Protein AF-T1AC75-F1 (afdb_monomer_lite)

Radius of gyration: 13.93 Å; chains: 1; bounding box: 39×29×38 Å

Foldseek 3Di:
DQLVVQADDDPQGLAGFLDPDAVVPVPVDDPPPPRRNWGALLSSLVSLVVCVVVVVLVSNVRNLVSVVVLADPVQFAARTAHSVNDHPHRDGDVVSSVSSVVSVVVSVVVVD

Secondary structure (DSSP, 8-state):
-HHHHHB--SSSTT-B-S-SS-TTHHHH-TT---TT-SB-HHHHHHHHHHHHHTT-HHHHHHHHHHHHHT--TTS--EEEE-TTS-EEEEEE-HHHHHHHHHHHHHHHTTT-

Sequence (112 aa):
MVIKIHQAKGQFPGAIIASLSIPWGNSKGDKDIGGYHLIWPRDMAEAAESLLIAGDNEGAVSAFKFLMATQESDGHWFQNLWLDGRSYWSGIQMDETAFPIILAYRLLSKNL

Structure (mmCIF, N/CA/C/O backbone):
data_AF-T1AC75-F1
#
_entry.id   AF-T1AC75-F1
#
loop_
_atom_site.group_PDB
_atom_site.id
_atom_site.type_symbol
_atom_site.label_atom_id
_atom_site.label_alt_id
_atom_site.label_comp_id
_atom_site.label_asym_id
_atom_site.label_entity_id
_atom_site.label_seq_id
_atom_site.pdbx_PDB_ins_code
_atom_site.Cartn_x
_atom_site.Cartn_y
_atom_site.Cartn_z
_atom_site.occupancy
_atom_site.B_iso_or_equiv
_atom_site.auth_seq_id
_atom_site.auth_comp_id
_atom_site.auth_asym_id
_atom_site.auth_atom_id
_atom_site.pdbx_PDB_model_num
ATOM 1 N N . MET A 1 1 ? 11.848 4.390 11.729 1.00 86.00 1 MET A N 1
ATOM 2 C CA . MET A 1 1 ? 12.372 5.488 10.877 1.00 86.00 1 MET A CA 1
ATOM 3 C C . MET A 1 1 ? 12.290 5.170 9.383 1.00 86.00 1 MET A C 1
ATOM 5 O O . MET A 1 1 ? 11.662 5.946 8.684 1.00 86.00 1 MET A O 1
ATOM 9 N N . VAL A 1 2 ? 12.845 4.054 8.882 1.00 95.88 2 VAL A N 1
ATOM 10 C CA . VAL A 1 2 ? 12.867 3.746 7.429 1.00 95.88 2 VAL A CA 1
ATOM 11 C C . VAL A 1 2 ? 11.471 3.618 6.805 1.00 95.88 2 VAL A C 1
ATOM 13 O O . VAL A 1 2 ? 11.211 4.257 5.791 1.00 95.88 2 VAL A O 1
ATOM 16 N N . ILE A 1 3 ? 10.552 2.874 7.431 1.00 97.00 3 ILE A N 1
ATOM 17 C CA . ILE A 1 3 ? 9.179 2.723 6.916 1.00 97.00 3 ILE A CA 1
ATOM 18 C C . ILE A 1 3 ? 8.481 4.079 6.765 1.00 97.00 3 ILE A C 1
ATOM 20 O O . ILE A 1 3 ? 7.947 4.393 5.709 1.00 97.00 3 ILE A O 1
ATOM 24 N N . LYS A 1 4 ? 8.565 4.939 7.787 1.00 96.56 4 LYS A N 1
ATOM 25 C CA . LYS A 1 4 ? 7.936 6.267 7.759 1.00 96.56 4 LYS A CA 1
ATOM 26 C C . LYS A 1 4 ? 8.458 7.156 6.625 1.00 96.56 4 LYS A C 1
ATOM 28 O O . LYS A 1 4 ? 7.715 7.990 6.127 1.00 96.56 4 LYS A O 1
ATOM 33 N N . ILE A 1 5 ? 9.713 6.980 6.207 1.00 96.88 5 ILE A N 1
ATOM 34 C CA . ILE A 1 5 ? 10.305 7.734 5.090 1.00 96.88 5 ILE A CA 1
ATOM 35 C C . ILE A 1 5 ? 9.706 7.313 3.737 1.00 96.88 5 ILE A C 1
ATOM 37 O O . ILE A 1 5 ? 9.641 8.139 2.834 1.00 96.88 5 ILE A O 1
ATOM 41 N N . HIS A 1 6 ? 9.230 6.071 3.604 1.00 97.44 6 HIS A N 1
ATOM 42 C CA . HIS A 1 6 ? 8.559 5.597 2.387 1.00 97.44 6 HIS A CA 1
ATOM 43 C C . HIS A 1 6 ? 7.122 6.124 2.257 1.00 97.44 6 HIS A C 1
ATOM 45 O O . HIS A 1 6 ? 6.537 6.032 1.180 1.00 97.44 6 HIS A O 1
ATOM 51 N N . GLN A 1 7 ? 6.550 6.681 3.333 1.00 97.19 7 GLN A N 1
ATOM 52 C CA . GLN A 1 7 ? 5.213 7.262 3.310 1.00 97.19 7 GLN A CA 1
ATOM 53 C C . GLN A 1 7 ? 5.234 8.656 2.669 1.00 97.19 7 GLN A C 1
ATOM 55 O O . GLN A 1 7 ? 5.931 9.567 3.128 1.00 97.19 7 GLN A O 1
ATOM 60 N N . ALA A 1 8 ? 4.438 8.827 1.617 1.00 93.56 8 ALA A N 1
ATOM 61 C CA . ALA A 1 8 ? 4.307 10.071 0.885 1.00 93.56 8 ALA A CA 1
ATOM 62 C C . ALA A 1 8 ? 3.745 11.197 1.766 1.00 93.56 8 ALA A C 1
ATOM 64 O O . ALA A 1 8 ? 2.930 10.999 2.672 1.00 93.56 8 ALA A O 1
ATOM 65 N N . LYS A 1 9 ? 4.192 12.416 1.458 1.00 87.06 9 LYS A N 1
ATOM 66 C CA . LYS A 1 9 ? 3.727 13.667 2.062 1.00 87.06 9 LYS A CA 1
ATOM 67 C C . LYS A 1 9 ? 2.983 14.485 1.006 1.00 87.06 9 LYS A C 1
ATOM 69 O O . LYS A 1 9 ? 3.233 14.335 -0.187 1.00 87.06 9 LYS A O 1
ATOM 74 N N . GLY A 1 10 ? 2.125 15.404 1.437 1.00 87.94 10 GLY A N 1
ATOM 75 C CA . GLY A 1 10 ? 1.448 16.333 0.530 1.00 87.94 10 GLY A CA 1
ATOM 76 C C . GLY A 1 10 ? 0.219 15.718 -0.136 1.00 87.94 10 GLY A C 1
ATOM 77 O O . GLY A 1 10 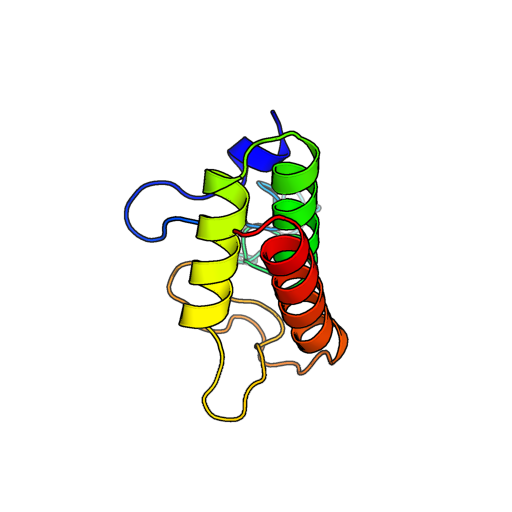? -0.710 15.334 0.564 1.00 87.94 10 GLY A O 1
ATOM 78 N N . GLN A 1 11 ? 0.200 15.673 -1.473 1.00 86.62 11 GLN A N 1
ATOM 79 C CA . GLN A 1 11 ? -1.006 15.418 -2.278 1.00 86.62 11 GLN A CA 1
ATOM 80 C C . GLN A 1 11 ? -1.617 14.020 -2.091 1.00 86.62 11 GLN A C 1
ATOM 82 O O . GLN A 1 11 ? -2.828 13.871 -2.213 1.00 86.62 11 GLN A O 1
ATOM 87 N N . PHE A 1 12 ? -0.799 13.018 -1.763 1.00 92.38 12 PHE A N 1
ATOM 88 C CA . PHE A 1 12 ? -1.230 11.627 -1.594 1.00 92.38 12 PHE A CA 1
ATOM 89 C C . PHE A 1 12 ? -0.882 11.136 -0.183 1.00 92.38 12 PHE A C 1
ATOM 91 O O . PHE A 1 12 ? 0.025 10.317 -0.018 1.00 92.38 12 PHE A O 1
ATOM 98 N N . PRO A 1 13 ? -1.522 11.687 0.866 1.00 93.12 13 PRO A N 1
ATOM 99 C CA . PRO A 1 13 ? -1.198 11.322 2.234 1.00 93.12 13 PRO A CA 1
ATOM 100 C C . PRO A 1 13 ? -1.486 9.837 2.454 1.00 93.12 13 PRO A C 1
ATOM 102 O O . PRO A 1 13 ? -2.506 9.315 2.012 1.00 93.12 13 PRO A O 1
ATOM 105 N N . GLY A 1 14 ? -0.572 9.159 3.142 1.00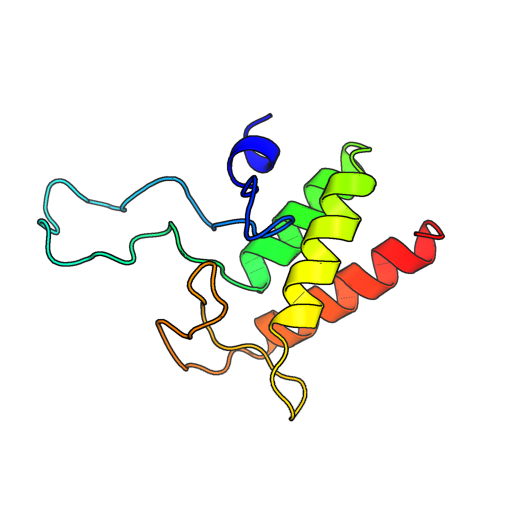 95.88 14 GLY A N 1
ATOM 106 C CA . GLY A 1 14 ? -0.757 7.761 3.510 1.00 95.88 14 GLY A CA 1
ATOM 107 C C . GLY A 1 14 ? -0.139 6.764 2.540 1.00 95.88 14 GLY A C 1
ATOM 108 O O . GLY A 1 14 ? 0.284 5.720 3.020 1.00 95.88 14 GLY A O 1
ATOM 109 N N . ALA A 1 15 ? -0.005 7.088 1.248 1.00 97.81 15 ALA A N 1
ATOM 110 C CA . ALA A 1 15 ? 0.634 6.224 0.250 1.00 97.81 15 ALA A CA 1
ATOM 111 C C . ALA A 1 15 ? 2.036 5.786 0.694 1.00 97.81 15 ALA A C 1
ATOM 113 O O . ALA A 1 15 ? 2.832 6.631 1.100 1.00 97.81 15 ALA A O 1
ATOM 114 N N . ILE A 1 16 ? 2.354 4.493 0.606 1.00 98.25 16 ILE A N 1
ATOM 115 C CA . ILE A 1 16 ? 3.682 3.962 0.942 1.00 98.25 16 ILE A CA 1
ATOM 116 C C . ILE A 1 16 ? 4.204 3.179 -0.257 1.00 98.25 16 ILE A C 1
ATOM 118 O O . ILE A 1 16 ? 3.570 2.226 -0.703 1.00 98.25 16 ILE A O 1
ATOM 122 N N . ILE A 1 17 ? 5.357 3.590 -0.781 1.00 97.94 17 ILE A N 1
ATOM 123 C CA . ILE A 1 17 ? 6.037 2.864 -1.859 1.00 97.94 17 ILE A CA 1
ATOM 124 C C . ILE A 1 17 ? 6.832 1.677 -1.306 1.00 97.94 17 ILE A C 1
ATOM 126 O O . ILE A 1 17 ? 7.312 1.732 -0.172 1.00 97.94 17 ILE A O 1
ATOM 130 N N . ALA A 1 18 ? 7.029 0.635 -2.116 1.00 98.25 18 ALA A N 1
ATOM 131 C CA . ALA A 1 18 ? 7.766 -0.559 -1.689 1.00 98.25 18 ALA A CA 1
ATOM 132 C C . ALA A 1 18 ? 9.243 -0.255 -1.362 1.00 98.25 18 ALA A C 1
ATOM 134 O O . ALA A 1 18 ? 9.791 -0.754 -0.380 1.00 98.25 18 ALA A O 1
ATOM 135 N N . SER A 1 19 ? 9.903 0.596 -2.156 1.00 97.31 19 SER A N 1
ATOM 136 C CA . SER A 1 19 ? 11.277 1.037 -1.897 1.00 97.31 19 SER A CA 1
ATOM 137 C C . SER A 1 19 ? 11.618 2.367 -2.566 1.00 97.31 19 SER A C 1
ATOM 139 O O . SER A 1 19 ? 11.251 2.615 -3.711 1.00 97.31 19 SER A O 1
ATOM 141 N N . LEU A 1 20 ? 12.440 3.184 -1.904 1.00 94.94 20 LEU A N 1
ATOM 142 C CA . LEU A 1 20 ? 13.148 4.321 -2.513 1.00 94.94 20 LEU A CA 1
ATOM 143 C C . LEU A 1 20 ? 14.367 3.855 -3.334 1.00 94.94 20 LEU A C 1
ATOM 145 O O . LEU A 1 20 ? 15.493 4.299 -3.103 1.00 94.94 20 LEU A O 1
ATOM 149 N N . SER A 1 21 ? 14.170 2.916 -4.262 1.00 92.38 21 SER A N 1
ATOM 150 C CA . SER A 1 21 ? 15.260 2.373 -5.076 1.00 92.38 21 SER A CA 1
ATOM 151 C C . SER A 1 21 ? 14.809 1.837 -6.438 1.00 92.38 21 SER A C 1
ATOM 153 O O . SER A 1 21 ? 13.631 1.567 -6.681 1.00 92.38 21 SER A O 1
ATOM 155 N N . ILE A 1 22 ? 15.794 1.664 -7.323 1.00 92.69 22 ILE A N 1
ATOM 156 C CA . ILE A 1 22 ? 15.677 0.917 -8.577 1.00 92.69 22 ILE A CA 1
ATOM 157 C C . ILE A 1 22 ? 16.642 -0.270 -8.480 1.00 92.69 22 ILE A C 1
ATOM 159 O O . ILE A 1 22 ? 17.864 -0.074 -8.549 1.00 92.69 22 ILE A O 1
ATOM 163 N N . PRO A 1 23 ? 16.134 -1.501 -8.298 1.00 92.31 23 PRO A N 1
ATOM 164 C CA . PRO A 1 23 ? 16.978 -2.688 -8.257 1.00 92.31 23 PRO A CA 1
ATOM 165 C C . PRO A 1 23 ? 17.811 -2.823 -9.536 1.00 92.31 23 PRO A C 1
ATOM 167 O O . PRO A 1 23 ? 17.276 -2.787 -10.643 1.00 92.31 23 PRO A O 1
ATOM 170 N N . TRP A 1 24 ? 19.129 -2.970 -9.373 1.00 93.12 24 TRP A N 1
ATOM 171 C CA . TRP A 1 24 ? 20.106 -3.015 -10.472 1.00 93.12 24 TRP A CA 1
ATOM 172 C C . TRP A 1 24 ? 20.049 -1.807 -11.424 1.00 93.12 24 TRP A C 1
ATOM 174 O O . TRP A 1 24 ? 20.316 -1.935 -12.618 1.00 93.12 24 TRP A O 1
ATOM 184 N N . GLY A 1 25 ? 19.760 -0.612 -10.899 1.00 90.56 25 GLY A N 1
ATOM 185 C CA . GLY A 1 25 ? 19.676 0.615 -11.700 1.00 90.56 25 GLY A CA 1
ATOM 186 C C . GLY A 1 25 ? 20.905 0.897 -12.581 1.00 90.56 25 GLY A C 1
ATOM 187 O O . GLY A 1 25 ? 20.744 1.394 -13.689 1.00 90.56 25 GLY A O 1
ATOM 188 N N . ASN A 1 26 ? 22.120 0.505 -12.158 1.00 90.19 26 ASN A N 1
ATOM 189 C CA . ASN A 1 26 ? 23.335 0.716 -12.966 1.00 90.19 26 ASN A CA 1
ATOM 190 C C . ASN A 1 26 ? 23.329 -0.043 -14.307 1.00 90.19 26 ASN A C 1
ATOM 192 O O . ASN A 1 26 ? 23.999 0.386 -15.241 1.00 90.19 26 ASN A O 1
ATOM 196 N N . SER A 1 27 ? 22.600 -1.162 -14.392 1.00 89.62 27 SER A N 1
ATOM 197 C CA . SER A 1 27 ? 22.592 -2.046 -15.563 1.00 89.62 27 SER A CA 1
ATOM 198 C C . SER A 1 27 ? 21.257 -2.045 -16.308 1.00 89.62 27 SER A C 1
ATOM 200 O O . SER A 1 27 ? 21.219 -2.374 -17.492 1.00 89.62 27 SER A O 1
ATOM 202 N N . LYS A 1 28 ? 20.166 -1.656 -15.639 1.00 82.88 28 LYS A N 1
ATOM 203 C CA . LYS A 1 28 ? 18.816 -1.529 -16.214 1.00 82.88 28 LYS A CA 1
ATOM 204 C C . LYS A 1 28 ? 18.662 -0.330 -17.163 1.00 82.88 28 LYS A C 1
ATOM 206 O O . LYS A 1 28 ? 17.861 -0.403 -18.096 1.00 82.88 28 LYS A O 1
ATOM 211 N N . GLY A 1 29 ? 19.435 0.738 -16.947 1.00 80.75 29 GLY A N 1
ATOM 212 C CA . GLY A 1 29 ? 19.328 2.001 -17.687 1.00 80.75 29 GLY A CA 1
ATOM 213 C C . GLY A 1 29 ? 18.043 2.785 -17.381 1.00 80.75 29 GLY A C 1
ATOM 214 O O . GLY A 1 29 ? 17.208 2.359 -16.588 1.00 80.75 29 GLY A O 1
ATOM 215 N N . ASP A 1 30 ? 17.856 3.924 -18.050 1.00 83.31 30 ASP A N 1
ATOM 216 C CA . ASP A 1 30 ? 16.859 4.942 -17.656 1.00 83.31 30 ASP A CA 1
ATOM 217 C C . ASP A 1 30 ? 15.415 4.662 -18.118 1.00 83.31 30 ASP A C 1
ATOM 219 O O . ASP A 1 30 ? 14.531 5.507 -17.988 1.00 83.31 30 ASP A O 1
ATOM 223 N N . LYS A 1 31 ? 15.160 3.491 -18.713 1.00 81.69 31 LYS A N 1
ATOM 224 C CA . LYS A 1 31 ? 13.843 3.142 -19.279 1.00 81.69 31 LYS A CA 1
ATOM 225 C C . LYS A 1 31 ? 12.904 2.464 -18.280 1.00 81.69 31 LYS A C 1
ATOM 227 O O . LYS A 1 31 ? 11.695 2.487 -18.495 1.00 81.69 31 LYS A O 1
ATOM 232 N N . ASP A 1 32 ? 13.435 1.850 -17.223 1.00 77.06 32 ASP A N 1
ATOM 233 C CA . ASP A 1 32 ? 12.629 1.236 -16.160 1.00 77.06 32 ASP A CA 1
ATOM 234 C C . ASP A 1 32 ? 12.278 2.299 -15.115 1.00 77.06 32 ASP A C 1
ATOM 236 O O . ASP A 1 32 ? 12.988 2.502 -14.132 1.00 77.06 32 ASP A O 1
ATOM 240 N N . ILE A 1 33 ? 11.194 3.025 -15.388 1.00 80.50 33 ILE A N 1
ATOM 241 C CA . ILE A 1 33 ? 10.747 4.151 -14.565 1.00 80.50 33 ILE A CA 1
ATOM 242 C C . ILE A 1 33 ? 9.890 3.724 -13.374 1.00 80.50 33 ILE A C 1
ATOM 244 O O . ILE A 1 33 ? 9.461 4.593 -12.635 1.00 80.50 33 ILE A O 1
ATOM 248 N N . GLY A 1 34 ? 9.553 2.440 -13.223 1.00 80.88 34 GLY A N 1
ATOM 249 C CA . GLY A 1 34 ? 8.727 1.961 -12.110 1.00 80.88 34 GLY A CA 1
ATOM 250 C C . GLY A 1 34 ? 9.574 1.543 -10.912 1.00 80.88 34 GLY A C 1
ATOM 251 O O . GLY A 1 34 ? 9.261 1.895 -9.772 1.00 80.88 34 GLY A O 1
ATOM 252 N N . GLY A 1 35 ? 10.661 0.805 -11.176 1.00 89.56 35 GLY A N 1
ATOM 253 C CA . GLY A 1 35 ? 11.543 0.289 -10.132 1.00 89.56 35 GLY A CA 1
ATOM 254 C C . GLY A 1 35 ? 10.745 -0.345 -8.990 1.00 89.56 35 GLY A C 1
ATOM 255 O O . GLY A 1 35 ? 9.822 -1.123 -9.226 1.00 89.56 35 GLY A O 1
ATOM 256 N N . TYR A 1 36 ? 11.090 0.005 -7.749 1.00 95.44 36 TYR A N 1
ATOM 257 C CA . TYR A 1 36 ? 10.305 -0.355 -6.559 1.00 95.44 36 TYR A CA 1
ATOM 258 C C . TYR A 1 36 ? 9.607 0.855 -5.916 1.00 95.44 36 TYR A C 1
ATOM 260 O O . TYR A 1 36 ? 9.025 0.746 -4.840 1.00 95.44 36 TYR A O 1
ATOM 268 N N . HIS A 1 37 ? 9.611 2.012 -6.575 1.00 95.12 37 HIS A N 1
ATOM 269 C CA . HIS A 1 37 ? 8.974 3.225 -6.061 1.00 95.12 37 HIS A CA 1
ATOM 270 C C . HIS A 1 37 ? 7.526 3.381 -6.562 1.00 95.12 37 HIS A C 1
ATOM 272 O O . HIS A 1 37 ? 7.048 4.490 -6.806 1.00 95.12 37 HIS A O 1
ATOM 278 N N . LEU A 1 38 ? 6.833 2.250 -6.709 1.00 97.62 38 LEU A N 1
ATOM 279 C CA . LEU A 1 38 ? 5.383 2.160 -6.864 1.00 97.62 38 LEU A CA 1
ATOM 280 C C . LEU A 1 38 ? 4.776 1.660 -5.550 1.00 97.62 38 LEU A C 1
ATOM 282 O O . LEU A 1 38 ? 5.480 1.183 -4.653 1.00 97.62 38 LEU A O 1
ATOM 286 N N . ILE A 1 39 ? 3.459 1.767 -5.442 1.00 98.12 39 ILE A N 1
ATOM 287 C CA . ILE A 1 39 ? 2.698 1.207 -4.332 1.00 98.12 39 ILE A CA 1
ATOM 288 C C . ILE A 1 39 ? 2.285 -0.210 -4.702 1.00 98.12 39 ILE A C 1
ATOM 290 O O . ILE A 1 39 ? 1.589 -0.410 -5.694 1.00 98.12 39 ILE A O 1
ATOM 294 N N . TRP A 1 40 ? 2.669 -1.171 -3.872 1.00 98.69 40 TRP A N 1
ATOM 295 C CA . TRP A 1 40 ? 2.092 -2.509 -3.873 1.00 98.69 40 TRP A CA 1
ATOM 296 C C . TRP A 1 40 ? 1.151 -2.628 -2.675 1.00 98.69 40 TRP A C 1
ATOM 298 O O . TRP A 1 40 ? 1.607 -2.381 -1.555 1.00 98.69 40 TRP A O 1
ATOM 308 N N . PRO A 1 41 ? -0.128 -3.005 -2.852 1.00 98.69 41 PRO A N 1
ATOM 309 C CA . PRO A 1 41 ? -1.060 -3.168 -1.737 1.00 98.69 41 PRO A CA 1
ATOM 310 C C . PRO A 1 41 ? -0.538 -4.094 -0.629 1.00 98.69 41 PRO A C 1
ATOM 312 O O . PRO A 1 41 ? -0.706 -3.781 0.549 1.00 98.69 41 PRO A O 1
ATOM 315 N N . ARG A 1 42 ? 0.162 -5.183 -0.984 1.00 98.88 42 ARG A N 1
ATOM 316 C CA . ARG A 1 42 ? 0.830 -6.088 -0.030 1.00 98.88 42 ARG A CA 1
ATOM 317 C C . ARG A 1 42 ? 1.876 -5.353 0.809 1.00 98.88 42 ARG A C 1
ATOM 319 O O . ARG A 1 42 ? 1.755 -5.299 2.030 1.00 98.88 42 ARG A O 1
ATOM 326 N N . ASP A 1 43 ? 2.882 -4.773 0.160 1.00 98.75 43 ASP A N 1
ATOM 327 C CA . ASP A 1 43 ? 3.989 -4.069 0.815 1.00 98.75 43 ASP A CA 1
ATOM 328 C C . ASP A 1 43 ? 3.478 -2.889 1.656 1.00 98.75 43 ASP A C 1
ATOM 330 O O . ASP A 1 43 ? 3.942 -2.650 2.773 1.00 98.75 43 ASP A O 1
ATOM 334 N N . MET A 1 44 ? 2.473 -2.177 1.146 1.00 98.50 44 MET A N 1
ATOM 335 C CA . MET A 1 44 ? 1.849 -1.053 1.828 1.00 98.50 44 MET A CA 1
ATOM 336 C C . MET A 1 44 ? 1.057 -1.485 3.066 1.00 98.50 44 MET A C 1
ATOM 338 O O . MET A 1 44 ? 1.133 -0.803 4.090 1.00 98.50 44 MET A O 1
ATOM 342 N N . ALA A 1 45 ? 0.323 -2.598 3.009 1.00 98.75 45 ALA A N 1
ATOM 343 C CA . ALA A 1 45 ? -0.414 -3.117 4.157 1.00 98.75 45 ALA A CA 1
ATOM 344 C C . ALA A 1 45 ? 0.527 -3.560 5.290 1.00 98.75 45 ALA A C 1
ATOM 346 O O . ALA A 1 45 ? 0.301 -3.205 6.449 1.00 98.75 45 ALA A O 1
ATOM 347 N N . GLU A 1 46 ? 1.619 -4.248 4.954 1.00 98.69 46 GLU A N 1
ATOM 348 C CA . GLU A 1 46 ? 2.675 -4.634 5.903 1.00 98.69 46 GLU A CA 1
ATOM 349 C C . GLU A 1 46 ? 3.371 -3.402 6.505 1.00 98.69 46 GLU A C 1
ATOM 351 O O . GLU A 1 46 ? 3.561 -3.290 7.721 1.00 98.69 46 GLU A O 1
ATOM 356 N N . ALA A 1 47 ? 3.702 -2.411 5.672 1.00 98.62 47 ALA A N 1
ATOM 357 C CA . ALA A 1 47 ? 4.288 -1.161 6.139 1.00 98.62 47 ALA A CA 1
ATOM 358 C C . ALA A 1 47 ? 3.337 -0.407 7.083 1.00 98.62 47 ALA A C 1
ATOM 360 O O . ALA A 1 47 ? 3.767 0.058 8.142 1.00 98.62 47 ALA A O 1
ATOM 361 N N . ALA A 1 48 ? 2.049 -0.324 6.748 1.00 98.62 48 ALA A N 1
ATOM 362 C CA . ALA A 1 48 ? 1.033 0.300 7.588 1.00 98.62 48 ALA A CA 1
ATOM 363 C C . ALA A 1 48 ? 0.860 -0.433 8.926 1.00 98.62 48 ALA A C 1
ATOM 365 O O . ALA A 1 48 ? 0.773 0.215 9.971 1.00 98.62 48 ALA A O 1
ATOM 366 N N . GLU A 1 49 ? 0.884 -1.766 8.928 1.00 98.50 49 GLU A N 1
ATOM 367 C CA . GLU A 1 49 ? 0.888 -2.539 10.170 1.00 98.50 49 GLU A CA 1
ATOM 368 C C . GLU A 1 49 ? 2.146 -2.262 11.002 1.00 98.50 49 GLU A C 1
ATOM 370 O O . GLU A 1 49 ? 2.055 -2.078 12.216 1.00 98.50 49 GLU A O 1
ATOM 375 N N . SER A 1 50 ? 3.321 -2.162 10.381 1.00 98.38 50 SER A N 1
ATOM 376 C CA . SER A 1 50 ? 4.546 -1.846 11.122 1.00 98.38 50 SER A CA 1
ATOM 377 C C . SER A 1 50 ? 4.487 -0.456 11.779 1.00 98.38 50 SER A C 1
ATOM 379 O O . SER A 1 50 ? 4.961 -0.296 12.906 1.00 98.38 50 SER A O 1
ATOM 381 N N . LEU A 1 51 ? 3.848 0.531 11.130 1.00 98.50 51 LEU A N 1
ATOM 382 C CA . LEU A 1 51 ? 3.569 1.843 11.728 1.00 98.50 51 LEU A CA 1
ATOM 383 C C . LEU A 1 51 ? 2.627 1.701 12.931 1.00 98.50 51 LEU A C 1
ATOM 385 O O . LEU A 1 51 ? 2.911 2.248 13.997 1.00 98.50 51 LEU A O 1
ATOM 389 N N . LEU A 1 52 ? 1.565 0.905 12.788 1.00 98.44 52 LEU A N 1
ATOM 390 C CA . LEU A 1 52 ? 0.599 0.625 13.851 1.00 98.44 52 LEU A CA 1
ATOM 391 C C . LEU A 1 52 ? 1.248 -0.036 15.078 1.00 98.44 52 LEU A C 1
ATOM 393 O O . LEU A 1 52 ? 0.966 0.340 16.218 1.00 98.44 52 LEU A O 1
ATOM 397 N N . ILE A 1 53 ? 2.126 -1.019 14.861 1.00 97.88 53 ILE A N 1
ATOM 398 C CA . ILE A 1 53 ? 2.879 -1.706 15.923 1.00 97.88 53 ILE A CA 1
ATOM 399 C C . ILE A 1 53 ? 3.868 -0.744 16.589 1.00 97.88 53 ILE A C 1
ATOM 401 O O . ILE A 1 53 ? 4.017 -0.764 17.810 1.00 97.88 53 ILE A O 1
ATOM 405 N N . ALA A 1 54 ? 4.503 0.133 15.809 1.00 97.94 54 ALA A N 1
ATOM 406 C CA . ALA A 1 54 ? 5.413 1.159 16.311 1.00 97.94 54 ALA A CA 1
ATOM 407 C C . ALA A 1 54 ? 4.706 2.324 17.042 1.00 97.94 54 ALA A C 1
ATOM 409 O O . ALA A 1 54 ? 5.387 3.221 17.540 1.00 97.94 54 ALA A O 1
ATOM 410 N N . GLY A 1 55 ? 3.369 2.324 17.117 1.00 97.94 55 GLY A N 1
ATOM 411 C CA . GLY A 1 55 ? 2.568 3.352 17.789 1.00 97.94 55 GLY A CA 1
ATOM 412 C C . GLY A 1 55 ? 2.223 4.571 16.926 1.00 97.94 55 GLY A C 1
ATOM 413 O O . GLY A 1 55 ? 1.589 5.502 17.419 1.00 97.94 55 GLY A O 1
ATOM 414 N N . ASP A 1 56 ? 2.589 4.574 15.642 1.00 98.06 56 ASP A N 1
ATOM 415 C CA . ASP A 1 56 ? 2.196 5.606 14.676 1.00 98.06 56 ASP A CA 1
ATOM 416 C C . ASP A 1 56 ? 0.812 5.286 14.087 1.00 98.06 56 ASP A C 1
ATOM 418 O O . ASP A 1 56 ? 0.657 4.901 12.923 1.00 98.06 56 ASP A O 1
ATOM 422 N N . ASN A 1 57 ? -0.210 5.421 14.934 1.00 98.31 57 ASN A N 1
ATOM 423 C CA . ASN A 1 57 ? -1.601 5.134 14.580 1.00 98.31 57 ASN A CA 1
ATOM 424 C C . ASN A 1 57 ? -2.099 6.038 13.443 1.00 98.31 57 ASN A C 1
ATOM 426 O O . ASN A 1 57 ? -2.786 5.569 12.539 1.00 98.31 57 ASN A O 1
ATOM 430 N N . GLU A 1 58 ? -1.732 7.322 13.459 1.00 97.75 58 GLU A N 1
ATOM 431 C CA . GLU A 1 58 ? -2.118 8.273 12.410 1.00 97.75 58 GLU A CA 1
ATOM 432 C C . GLU A 1 58 ? -1.537 7.870 11.053 1.00 97.75 58 GLU A C 1
ATOM 434 O O . GLU A 1 58 ? -2.247 7.873 10.044 1.00 97.75 58 GLU A O 1
ATOM 439 N N . GLY A 1 59 ? -0.261 7.471 11.025 1.00 97.69 59 GLY A N 1
ATOM 440 C CA . GLY A 1 59 ? 0.396 6.968 9.825 1.00 97.69 59 GLY A CA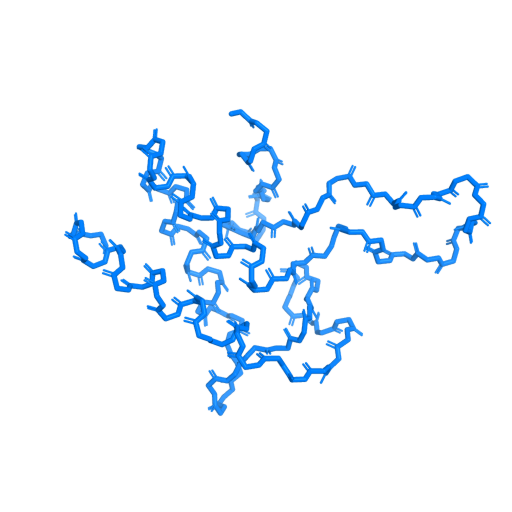 1
ATOM 441 C C . GLY A 1 59 ? -0.274 5.712 9.275 1.00 97.69 59 GLY A C 1
ATOM 442 O O . GLY A 1 59 ? -0.500 5.637 8.065 1.00 97.69 59 GLY A O 1
ATOM 443 N N . ALA A 1 60 ? -0.630 4.765 10.145 1.00 98.44 60 ALA A N 1
ATOM 444 C CA . ALA A 1 60 ? -1.308 3.529 9.759 1.00 98.44 60 ALA A CA 1
ATOM 445 C C . ALA A 1 60 ? -2.727 3.779 9.215 1.00 98.44 60 ALA A C 1
ATOM 447 O O . ALA A 1 60 ? -3.077 3.277 8.146 1.00 98.44 60 ALA A O 1
ATOM 448 N N . VAL A 1 61 ? -3.527 4.607 9.898 1.00 98.50 61 VAL A N 1
ATOM 449 C CA . VAL A 1 61 ? -4.884 4.973 9.453 1.00 98.50 61 VAL A CA 1
ATOM 450 C C . VAL A 1 61 ? -4.840 5.738 8.131 1.00 98.50 61 VAL A C 1
ATOM 452 O O . VAL A 1 61 ? -5.656 5.491 7.244 1.00 98.50 61 VAL A O 1
ATOM 455 N N . SER A 1 62 ? -3.882 6.654 7.969 1.00 98.00 62 SER A N 1
ATOM 456 C CA . SER A 1 62 ? -3.692 7.391 6.716 1.00 98.00 62 SER A CA 1
ATOM 457 C C . SER A 1 62 ? -3.360 6.450 5.554 1.00 98.00 62 SER A C 1
ATOM 459 O O . SER A 1 62 ? -3.959 6.554 4.484 1.00 98.00 62 SER A O 1
ATOM 461 N N . ALA A 1 63 ? -2.479 5.469 5.776 1.00 98.25 63 ALA A N 1
ATOM 462 C CA . ALA A 1 63 ? -2.172 4.447 4.778 1.00 98.25 63 ALA A CA 1
ATOM 463 C C . ALA A 1 63 ? -3.404 3.607 4.411 1.00 98.25 63 ALA A C 1
ATOM 465 O O . ALA A 1 63 ? -3.702 3.430 3.232 1.00 98.25 63 ALA A O 1
ATOM 466 N N . PHE A 1 64 ? -4.186 3.163 5.395 1.00 98.50 64 PHE A N 1
ATOM 467 C CA . PHE A 1 64 ? -5.414 2.422 5.110 1.00 98.50 64 PHE A CA 1
ATOM 468 C C . PHE A 1 64 ? -6.441 3.250 4.317 1.00 98.50 64 PHE A C 1
ATOM 470 O O . PHE A 1 64 ? -7.057 2.738 3.384 1.00 98.50 64 PHE A O 1
ATOM 477 N N . LYS A 1 65 ? -6.576 4.550 4.605 1.00 97.88 65 LYS A N 1
ATOM 478 C CA . LYS A 1 65 ? -7.428 5.457 3.814 1.00 97.88 65 LYS A CA 1
ATOM 479 C C . LYS A 1 65 ? -6.981 5.570 2.359 1.00 97.88 65 LYS A C 1
ATOM 481 O O . LYS A 1 65 ? -7.835 5.624 1.480 1.00 97.88 65 LYS A O 1
ATOM 486 N N . PHE A 1 66 ? -5.676 5.576 2.099 1.00 98.06 66 PHE A N 1
ATOM 487 C CA . PHE A 1 66 ? -5.162 5.549 0.732 1.00 98.06 66 PHE A CA 1
ATOM 488 C C . PHE A 1 66 ? -5.513 4.235 0.014 1.00 98.06 66 PHE A C 1
ATOM 490 O O . PHE A 1 66 ? -5.952 4.272 -1.135 1.00 98.06 66 PHE A O 1
ATOM 497 N N . LEU A 1 67 ? -5.399 3.085 0.693 1.00 98.25 67 LEU A N 1
ATOM 498 C CA . LEU A 1 67 ? -5.840 1.802 0.129 1.00 98.25 67 LEU A CA 1
ATOM 499 C C . LEU A 1 67 ? -7.337 1.843 -0.207 1.00 98.25 67 LEU A C 1
ATOM 501 O O . LEU A 1 67 ? -7.706 1.536 -1.332 1.00 98.25 67 LEU A O 1
ATOM 505 N N . MET A 1 68 ? -8.195 2.321 0.699 1.00 97.94 68 MET A N 1
ATOM 506 C CA . MET A 1 68 ? -9.630 2.477 0.408 1.00 97.94 68 MET A CA 1
ATOM 507 C C . MET A 1 68 ? -9.901 3.399 -0.790 1.00 97.94 68 MET A C 1
ATOM 509 O O . MET A 1 68 ? -10.777 3.114 -1.598 1.00 97.94 68 MET A O 1
ATOM 513 N N . ALA A 1 69 ? -9.150 4.495 -0.924 1.00 97.12 69 ALA A N 1
ATOM 514 C CA . ALA A 1 69 ? -9.320 5.447 -2.023 1.00 97.12 69 ALA A CA 1
ATOM 515 C C . ALA A 1 69 ? -8.882 4.899 -3.394 1.00 97.12 69 ALA A C 1
ATOM 517 O O . ALA A 1 69 ? -9.223 5.487 -4.416 1.00 97.12 69 ALA A O 1
ATOM 518 N N . THR A 1 70 ? -8.120 3.804 -3.410 1.00 97.25 70 THR A N 1
ATOM 519 C CA . THR A 1 70 ? -7.590 3.159 -4.621 1.00 97.25 70 THR A CA 1
ATOM 520 C C . THR A 1 70 ? -8.179 1.769 -4.859 1.00 97.25 70 THR A C 1
ATOM 522 O O . THR A 1 70 ? -7.706 1.048 -5.732 1.00 97.25 70 THR A O 1
ATOM 525 N N . GLN A 1 71 ? -9.197 1.385 -4.084 1.00 98.25 71 GLN A N 1
ATOM 526 C CA . GLN A 1 71 ? -9.933 0.149 -4.309 1.00 98.25 71 GLN A CA 1
ATOM 527 C C . GLN A 1 71 ? -10.781 0.276 -5.577 1.00 98.25 71 GLN A C 1
ATOM 529 O O . GLN A 1 71 ? -11.505 1.260 -5.756 1.00 98.25 71 GLN A O 1
ATOM 534 N N . GLU A 1 72 ? -10.726 -0.739 -6.431 1.00 98.00 72 GLU A N 1
ATOM 535 C CA . GLU A 1 72 ? -11.559 -0.808 -7.625 1.00 98.00 72 GLU A CA 1
ATOM 536 C C . GLU A 1 72 ? -13.023 -1.096 -7.278 1.00 98.00 72 GLU A C 1
ATOM 538 O O . GLU A 1 72 ? -13.365 -1.606 -6.209 1.00 98.00 72 GLU A O 1
ATOM 543 N N . SER A 1 73 ? -13.919 -0.767 -8.208 1.00 97.38 73 SER A N 1
ATOM 544 C CA . SER A 1 73 ? -15.372 -0.850 -7.981 1.00 97.38 73 SER A CA 1
ATOM 545 C C . SER A 1 73 ? -15.908 -2.262 -7.694 1.00 97.38 73 SER A C 1
ATOM 547 O O . SER A 1 73 ? -16.966 -2.406 -7.084 1.00 97.38 73 SER A O 1
ATOM 549 N N . ASP A 1 74 ? -15.188 -3.300 -8.112 1.00 97.19 74 ASP A N 1
ATOM 550 C CA . ASP A 1 74 ? -15.471 -4.716 -7.842 1.00 97.19 74 ASP A CA 1
ATOM 551 C C . ASP A 1 74 ? -14.766 -5.237 -6.570 1.00 97.19 74 ASP A C 1
ATOM 553 O O . ASP A 1 74 ? -14.914 -6.406 -6.210 1.00 97.19 74 ASP A O 1
ATOM 557 N N . GLY A 1 75 ? -14.031 -4.370 -5.868 1.00 97.62 75 GLY A N 1
ATOM 558 C CA . GLY A 1 75 ? -13.436 -4.625 -4.561 1.00 97.62 75 GLY A CA 1
ATOM 559 C C . GLY A 1 75 ? -11.973 -5.071 -4.569 1.00 97.62 75 GLY A C 1
ATOM 560 O O . GLY A 1 75 ? -11.425 -5.270 -3.481 1.00 97.62 75 GLY A O 1
ATOM 561 N N . HIS A 1 76 ? -11.332 -5.226 -5.732 1.00 97.88 76 HIS A N 1
ATOM 562 C CA . HIS A 1 76 ? -9.916 -5.609 -5.806 1.00 97.88 76 HIS A CA 1
ATOM 563 C C . HIS A 1 76 ? -8.969 -4.396 -5.790 1.00 97.88 76 HIS A C 1
ATOM 565 O O . HIS A 1 76 ? -9.390 -3.241 -5.834 1.00 97.88 76 HIS A O 1
ATOM 571 N N . TRP A 1 77 ? -7.666 -4.682 -5.751 1.00 98.44 77 TRP A N 1
ATOM 572 C CA . TRP A 1 77 ? -6.602 -3.730 -6.069 1.00 98.44 77 TRP A CA 1
ATOM 573 C C . TRP A 1 77 ? -5.741 -4.274 -7.204 1.00 98.44 77 TRP A C 1
ATOM 575 O O . TRP A 1 77 ? -5.467 -5.477 -7.257 1.00 98.44 77 TRP A O 1
ATOM 585 N N . PHE A 1 78 ? -5.282 -3.390 -8.089 1.00 98.19 78 PHE A N 1
ATOM 586 C CA . PHE A 1 78 ? -4.272 -3.749 -9.081 1.00 98.19 78 PHE A CA 1
ATOM 587 C C . PHE A 1 78 ? -2.950 -4.147 -8.424 1.00 98.19 78 PHE A C 1
ATOM 589 O O . PHE A 1 78 ? -2.598 -3.625 -7.367 1.00 98.19 78 PHE A O 1
ATOM 596 N N . GLN A 1 79 ? -2.182 -4.979 -9.137 1.00 98.50 79 GLN A N 1
ATOM 597 C CA . GLN A 1 79 ? -0.847 -5.437 -8.746 1.00 98.50 79 GLN A CA 1
ATOM 598 C C . GLN A 1 79 ? 0.070 -4.326 -8.212 1.00 98.50 79 GLN A C 1
ATOM 600 O O . GLN A 1 79 ? 0.857 -4.548 -7.299 1.00 98.50 79 GLN A O 1
ATOM 605 N N . ASN A 1 80 ? 0.071 -3.149 -8.838 1.00 98.44 80 ASN A N 1
ATOM 606 C CA . ASN A 1 80 ? 0.745 -1.976 -8.292 1.00 98.44 80 ASN A CA 1
ATOM 607 C C . ASN A 1 80 ? 0.249 -0.679 -8.925 1.00 98.44 80 ASN A C 1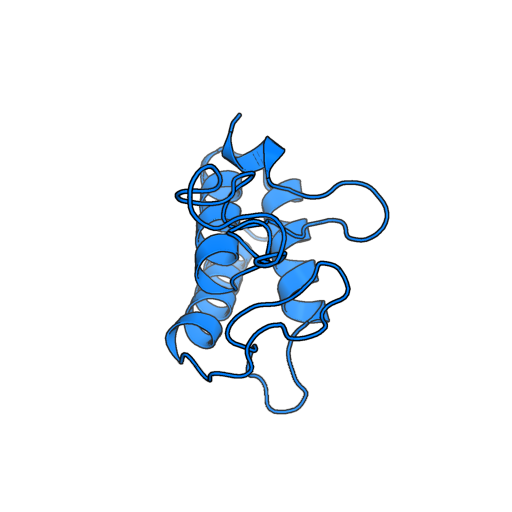
ATOM 609 O O . ASN A 1 80 ? -0.281 -0.650 -10.039 1.00 98.44 80 ASN A O 1
ATOM 613 N N . LEU A 1 81 ? 0.463 0.413 -8.197 1.00 97.44 81 LEU A N 1
ATOM 614 C CA . LEU A 1 81 ? -0.106 1.719 -8.487 1.00 97.44 81 LEU A CA 1
ATOM 615 C C . LEU A 1 81 ? 0.971 2.806 -8.471 1.00 97.44 81 LEU A C 1
ATOM 617 O O . LEU A 1 81 ? 1.909 2.782 -7.667 1.00 97.44 81 LEU A O 1
ATOM 621 N N . TRP A 1 82 ? 0.781 3.819 -9.307 1.00 96.81 82 TRP A N 1
ATOM 622 C CA . TRP A 1 82 ? 1.365 5.136 -9.078 1.00 96.81 82 TRP A CA 1
ATOM 623 C C . TRP A 1 82 ? 0.689 5.819 -7.882 1.00 96.81 82 TRP A C 1
ATOM 625 O O . TRP A 1 82 ? -0.392 5.426 -7.448 1.00 96.81 82 TRP A O 1
ATOM 635 N N . LEU A 1 83 ? 1.303 6.890 -7.364 1.00 94.88 83 LEU A N 1
ATOM 636 C CA . LEU A 1 83 ? 0.744 7.664 -6.244 1.00 94.88 83 LEU A CA 1
ATOM 637 C C . LEU A 1 83 ? -0.667 8.205 -6.522 1.00 94.88 83 LEU A C 1
ATOM 639 O O . LEU A 1 83 ? -1.439 8.388 -5.589 1.00 94.88 83 LEU A O 1
ATOM 643 N N . ASP A 1 84 ? -1.001 8.443 -7.791 1.00 93.75 84 ASP A N 1
ATOM 644 C CA . ASP A 1 84 ? -2.321 8.911 -8.220 1.00 93.75 84 ASP A CA 1
ATOM 645 C C . ASP A 1 84 ? -3.355 7.787 -8.417 1.00 93.75 84 ASP A C 1
ATOM 647 O O . ASP A 1 84 ? -4.461 8.056 -8.878 1.00 93.75 84 ASP A O 1
ATOM 651 N N . GLY A 1 85 ? -3.012 6.543 -8.070 1.00 93.88 85 GLY A N 1
ATOM 652 C CA . GLY A 1 85 ? -3.906 5.388 -8.149 1.00 93.88 85 GLY A CA 1
ATOM 653 C C . GLY A 1 85 ? -3.972 4.729 -9.526 1.00 93.88 85 GLY A C 1
ATOM 654 O O . GLY A 1 85 ? -4.638 3.710 -9.671 1.00 93.88 85 GLY A O 1
ATOM 655 N N . ARG A 1 86 ? -3.277 5.242 -10.551 1.00 96.31 86 ARG A N 1
ATOM 656 C CA . ARG A 1 86 ? -3.220 4.551 -11.851 1.00 96.31 86 ARG A CA 1
ATOM 657 C C . ARG A 1 86 ? -2.377 3.284 -11.747 1.00 96.31 86 ARG A C 1
ATOM 659 O O . ARG A 1 86 ? -1.254 3.332 -11.247 1.00 96.31 86 ARG A O 1
ATOM 666 N N . SER A 1 87 ? -2.872 2.177 -12.296 1.00 97.31 87 SER A N 1
ATOM 667 C CA . SER A 1 87 ? -2.120 0.922 -12.375 1.00 97.31 87 SER A CA 1
ATOM 668 C C . SER A 1 87 ? -0.843 1.082 -13.201 1.00 97.31 87 SER A C 1
ATOM 670 O O . SER A 1 87 ? -0.889 1.659 -14.293 1.00 97.31 87 SER A O 1
ATOM 672 N N . TYR A 1 88 ? 0.268 0.512 -12.739 1.00 96.88 88 TYR A N 1
ATOM 673 C CA . TYR A 1 88 ? 1.439 0.298 -13.595 1.00 96.88 88 TYR A CA 1
ATOM 674 C C . TYR A 1 88 ? 1.376 -1.088 -14.253 1.00 96.88 88 TYR A C 1
ATOM 676 O O . TYR A 1 88 ? 1.407 -1.196 -15.480 1.00 96.88 88 TYR A O 1
ATOM 684 N N . TRP A 1 89 ? 1.179 -2.134 -13.451 1.00 96.81 89 TRP A N 1
ATOM 685 C CA . TRP A 1 89 ? 0.760 -3.462 -13.892 1.00 96.81 89 TRP A CA 1
ATOM 686 C C . TRP A 1 89 ? -0.660 -3.757 -13.417 1.00 96.81 89 TRP A C 1
ATOM 688 O O . TRP A 1 89 ? -1.055 -3.386 -12.316 1.00 96.81 89 TRP A O 1
ATOM 698 N N . SER A 1 90 ? -1.420 -4.460 -14.254 1.00 96.56 90 SER A N 1
ATOM 699 C CA . SER A 1 90 ? -2.832 -4.785 -14.027 1.00 96.56 90 SER A CA 1
ATOM 700 C C . SER A 1 90 ? -3.062 -6.249 -13.640 1.00 96.56 90 SER A C 1
ATOM 702 O O . SER A 1 90 ? -4.161 -6.775 -13.804 1.00 96.56 90 SER A O 1
ATOM 704 N N . GLY A 1 91 ? -2.022 -6.937 -13.160 1.00 98.12 91 GLY A N 1
ATOM 705 C CA . GLY A 1 91 ? -2.171 -8.285 -12.624 1.00 98.12 91 GLY A CA 1
ATOM 706 C C . GLY A 1 91 ? -3.111 -8.297 -11.417 1.00 98.12 91 GLY A C 1
ATOM 707 O O . GLY A 1 91 ? -3.178 -7.327 -10.664 1.00 98.12 91 GLY A O 1
ATOM 708 N N . ILE A 1 92 ? -3.817 -9.411 -11.229 1.00 98.06 92 ILE A N 1
ATOM 709 C CA . ILE A 1 92 ? -4.677 -9.632 -10.065 1.00 98.06 92 ILE A CA 1
ATOM 710 C C . ILE A 1 92 ? -3.962 -10.579 -9.112 1.00 98.06 92 ILE A C 1
ATOM 712 O O . ILE A 1 92 ? -3.707 -11.737 -9.448 1.00 98.06 92 ILE A O 1
ATOM 716 N N . GLN A 1 93 ? -3.639 -10.079 -7.924 1.00 98.62 93 GLN A N 1
ATOM 717 C CA . GLN A 1 93 ? -2.991 -10.841 -6.862 1.00 98.62 93 GLN A CA 1
ATOM 718 C C . GLN A 1 93 ? -3.940 -10.900 -5.663 1.00 98.62 93 GLN A C 1
ATOM 720 O O . GLN A 1 93 ? -4.304 -9.878 -5.088 1.00 98.62 93 GLN A O 1
ATOM 725 N N . MET A 1 94 ? -4.420 -12.097 -5.317 1.00 98.50 94 MET A N 1
ATOM 726 C CA . MET A 1 94 ? -5.475 -12.238 -4.301 1.00 98.50 94 MET A CA 1
ATOM 727 C C . MET A 1 94 ? -5.017 -11.795 -2.907 1.00 98.50 94 MET A C 1
ATOM 729 O O . MET A 1 94 ? -5.817 -11.284 -2.124 1.00 98.50 94 MET A O 1
ATOM 733 N N . ASP A 1 95 ? -3.735 -11.961 -2.592 1.00 98.75 95 ASP A N 1
ATOM 734 C CA . ASP A 1 95 ? -3.139 -11.500 -1.339 1.00 98.75 95 ASP A CA 1
ATOM 735 C C . ASP A 1 95 ? -3.127 -9.971 -1.235 1.00 98.75 95 ASP A C 1
ATOM 737 O O . ASP A 1 95 ? -3.373 -9.432 -0.159 1.00 98.75 95 ASP A O 1
ATOM 741 N N . GLU A 1 96 ? -2.966 -9.267 -2.353 1.00 98.69 96 GLU A N 1
ATOM 742 C CA . GLU A 1 96 ? -3.033 -7.804 -2.400 1.00 98.69 96 GLU A CA 1
ATOM 743 C C . GLU A 1 96 ? -4.439 -7.254 -2.138 1.00 98.69 96 GLU A C 1
ATOM 745 O O . GLU A 1 96 ? -4.577 -6.111 -1.717 1.00 98.69 96 GLU A O 1
ATOM 750 N N . THR A 1 97 ? -5.477 -8.083 -2.285 1.00 98.56 97 THR A N 1
ATOM 751 C CA . THR A 1 97 ? -6.832 -7.772 -1.796 1.00 98.56 97 THR A CA 1
ATOM 752 C C . THR A 1 97 ? -7.029 -8.222 -0.345 1.00 98.56 97 THR A C 1
ATOM 754 O O . THR A 1 97 ? -7.677 -7.535 0.443 1.00 98.56 97 THR A O 1
ATOM 757 N N . ALA A 1 98 ? -6.444 -9.355 0.053 1.00 98.81 98 ALA A N 1
ATOM 758 C CA . ALA A 1 98 ? -6.583 -9.884 1.408 1.00 98.81 98 ALA A CA 1
ATOM 759 C C . ALA A 1 98 ? -5.884 -9.013 2.469 1.00 98.81 98 ALA A C 1
ATOM 761 O O . ALA A 1 98 ? -6.424 -8.802 3.556 1.00 98.81 98 ALA A O 1
ATOM 762 N N . PHE A 1 99 ? -4.692 -8.496 2.178 1.00 98.88 99 PHE A N 1
ATOM 763 C CA . PHE A 1 99 ? -3.864 -7.789 3.156 1.00 98.88 99 PHE A CA 1
ATOM 764 C C . PHE A 1 99 ? -4.478 -6.453 3.614 1.00 98.88 99 PHE A C 1
ATOM 766 O O . PHE A 1 99 ? -4.514 -6.221 4.827 1.00 98.88 99 PHE A O 1
ATOM 773 N N . PRO A 1 100 ? -5.051 -5.611 2.728 1.00 98.69 100 PRO A N 1
ATOM 774 C CA . PRO A 1 100 ? -5.836 -4.447 3.145 1.00 98.69 100 PRO A CA 1
ATOM 775 C C . PRO A 1 100 ? -6.996 -4.794 4.091 1.00 98.69 100 PRO A C 1
ATOM 777 O O . PRO A 1 100 ? -7.247 -4.061 5.047 1.00 98.69 100 PRO A O 1
ATOM 780 N N . ILE A 1 101 ? -7.670 -5.932 3.883 1.00 98.69 101 ILE A N 1
ATOM 781 C CA . ILE A 1 101 ? -8.775 -6.388 4.746 1.00 98.69 101 ILE A CA 1
ATOM 782 C C . ILE A 1 101 ? -8.251 -6.797 6.131 1.00 98.69 101 ILE A C 1
ATOM 784 O O . ILE A 1 101 ?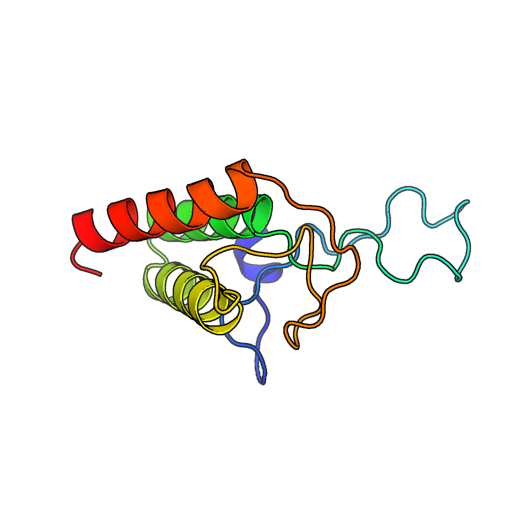 -8.832 -6.434 7.156 1.00 98.69 101 ILE A O 1
ATOM 788 N N . ILE A 1 102 ? -7.124 -7.512 6.188 1.00 98.75 102 ILE A N 1
ATOM 789 C CA . ILE A 1 102 ? -6.480 -7.881 7.458 1.00 98.75 102 ILE A CA 1
ATOM 790 C C . ILE A 1 102 ? -6.012 -6.623 8.209 1.00 98.75 102 ILE A C 1
ATOM 792 O O . ILE A 1 102 ? -6.192 -6.528 9.427 1.00 98.75 102 ILE A O 1
ATOM 796 N N . LEU A 1 103 ? -5.448 -5.636 7.505 1.00 98.81 103 LEU A N 1
ATOM 797 C CA . LEU A 1 103 ? -5.078 -4.348 8.094 1.00 98.81 103 LEU A CA 1
ATOM 798 C C . LEU A 1 103 ? -6.304 -3.628 8.678 1.00 98.81 103 LEU A C 1
ATOM 800 O O . LEU A 1 103 ? -6.232 -3.148 9.810 1.00 98.81 103 LEU A O 1
ATOM 804 N N . ALA A 1 104 ? -7.431 -3.612 7.958 1.00 98.69 104 ALA A N 1
ATOM 805 C CA . ALA A 1 104 ? -8.687 -3.038 8.441 1.00 98.69 104 ALA A CA 1
ATOM 806 C C . ALA A 1 104 ? -9.127 -3.674 9.769 1.00 98.69 104 ALA A C 1
ATOM 808 O O . ALA A 1 104 ? -9.429 -2.969 10.733 1.00 98.69 104 ALA A O 1
ATOM 809 N N . TYR A 1 105 ? -9.088 -5.008 9.856 1.00 98.69 105 TYR A N 1
ATOM 810 C CA . TYR A 1 105 ? -9.401 -5.739 11.087 1.00 98.69 105 TYR A CA 1
ATOM 8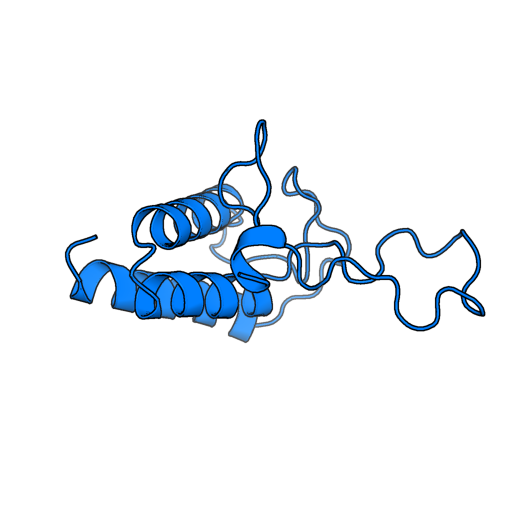11 C C . TYR A 1 105 ? -8.470 -5.360 12.252 1.00 98.69 105 TYR A C 1
ATOM 813 O O . TYR A 1 105 ? -8.923 -5.178 13.386 1.00 98.69 105 TYR A O 1
ATOM 821 N N . ARG A 1 106 ? -7.166 -5.214 11.990 1.00 98.50 106 ARG A N 1
ATOM 822 C CA . ARG A 1 106 ? -6.170 -4.850 13.012 1.00 98.50 106 ARG A CA 1
ATOM 823 C C . ARG A 1 106 ? -6.348 -3.420 13.523 1.00 98.50 106 ARG A C 1
ATOM 825 O O . ARG A 1 106 ? -6.200 -3.195 14.724 1.00 98.50 106 ARG A O 1
ATOM 832 N N . LEU A 1 107 ? -6.685 -2.478 12.641 1.00 98.62 107 LEU A N 1
ATOM 833 C CA . LEU A 1 107 ? -7.018 -1.099 13.014 1.00 98.62 107 LEU A CA 1
ATOM 834 C C . LEU A 1 107 ? -8.285 -1.057 13.871 1.00 98.62 107 LEU A C 1
ATOM 836 O O . LEU A 1 107 ? -8.254 -0.525 14.982 1.00 98.62 107 LEU A O 1
ATOM 840 N N . LEU A 1 108 ? -9.343 -1.738 13.423 1.00 98.31 108 LEU A N 1
ATOM 841 C CA . LEU A 1 108 ? -10.601 -1.836 14.161 1.00 98.31 108 LEU A CA 1
ATOM 842 C C . LEU A 1 108 ? -10.400 -2.446 15.556 1.00 98.31 108 LEU A C 1
ATOM 844 O O . LEU A 1 108 ? -10.936 -1.944 16.539 1.00 98.31 108 LEU A O 1
ATOM 848 N N . SER A 1 109 ? -9.565 -3.483 15.668 1.00 97.69 109 SER A N 1
ATOM 849 C CA . SER A 1 109 ? -9.225 -4.125 16.949 1.00 97.69 109 SER A CA 1
ATOM 850 C C . SER A 1 109 ? -8.507 -3.188 17.933 1.00 97.69 109 SER A C 1
ATOM 852 O O . SER A 1 109 ? -8.473 -3.461 19.133 1.00 97.69 109 SER A O 1
ATOM 854 N N . LYS A 1 110 ? -7.930 -2.081 17.447 1.00 96.81 110 LYS A N 1
ATOM 855 C CA . LYS A 1 110 ? -7.333 -1.005 18.254 1.00 96.81 110 LYS A CA 1
ATOM 856 C C . LYS A 1 110 ? -8.270 0.195 18.451 1.00 96.81 110 LYS A C 1
ATOM 858 O O . LYS A 1 110 ? -7.849 1.168 19.073 1.00 96.81 110 LYS A O 1
ATOM 863 N N . ASN A 1 111 ? -9.524 0.105 18.001 1.00 96.88 111 ASN A N 1
ATOM 864 C CA . ASN A 1 111 ? -10.510 1.191 17.980 1.00 96.88 111 ASN A CA 1
ATOM 865 C C . ASN A 1 111 ? -10.044 2.410 17.161 1.00 96.88 111 ASN A C 1
ATOM 867 O O . ASN A 1 111 ? -10.254 3.552 17.578 1.00 96.88 111 ASN A O 1
ATOM 871 N N . LEU A 1 112 ? -9.375 2.154 16.032 1.00 95.19 112 LEU A N 1
ATOM 872 C CA . LEU A 1 112 ? -8.913 3.163 15.075 1.00 95.19 112 LEU A CA 1
ATOM 873 C C . LEU A 1 112 ? -9.732 3.143 13.784 1.00 95.19 112 LEU A C 1
ATOM 875 O O . LEU A 1 112 ? -10.251 2.058 13.435 1.00 95.19 112 LEU A O 1
#

pLDDT: mean 95.71, std 4.75, range [77.06, 98.88]

Organism: NCBI:txid410659

InterPro domains:
  IPR008928 Six-hairpin glycosidase superfamily [SSF48208] (11-108)
  IPR011613 GH15-like domain [PF00723] (6-70)
  IPR012341 Six-hairpin glycosidase-like superfamily [G3DSA:1.50.10.10] (1-111)